Protein AF-A0A7C9DZI0-F1 (afdb_monomer_lite)

Secondary structure (DSSP, 8-state):
-HHHHHHHHHHHHHHHHHHHTT--SHHHHHHHHTTTS-GGGHHHHHHHHHHHHHHHHHTT-SPTT--HHHHHHTSTHHHHHHHHHHHHHHHHHHHHHHHTSHHHHHHHHHHHHHHHHHHHH-

Organism: Opuntia streptacantha (NCBI:txid393608)

Radius of gyration: 23.63 Å; chains: 1; bounding box: 33×64×65 Å

InterPro domains:
  IPR036388 Winged helix-like DNA-binding domain superfamily [G3DSA:1.10.10.10] (1-72)
  IPR041516 LACTB2, winged helix domain [PF17778] (25-61)
  IPR050662 Secondary metabolite biosynthesis-associated thioesterase [PTHR23131] (1-91)

Sequence (122 aa):
LCGYVKNRRDRESSILKAIEEGRTTLFDIVATVYMNVDRGLWFAAASNVKLHVEHLAQQNRLPKGFSLEKFQRTCGVRFAIKCVWAYTDRWVSSKAFQIWSPKIVLPILVASCSIILYKKFA

Structure (mmCIF, N/CA/C/O backbone):
data_AF-A0A7C9DZI0-F1
#
_entry.id   AF-A0A7C9DZI0-F1
#
loop_
_atom_site.group_PDB
_atom_site.id
_atom_site.type_symbol
_atom_site.label_atom_id
_atom_site.label_alt_id
_atom_site.label_comp_id
_atom_site.label_asym_id
_atom_site.label_entity_id
_atom_site.label_seq_id
_atom_site.pdbx_PDB_ins_code
_atom_site.Cartn_x
_atom_site.Cartn_y
_atom_site.Cartn_z
_atom_site.occupancy
_atom_site.B_iso_or_equiv
_atom_site.auth_seq_id
_atom_site.auth_comp_id
_atom_site.auth_asym_id
_atom_site.auth_atom_id
_atom_site.pdbx_PDB_model_num
ATOM 1 N N . LEU A 1 1 ? 3.124 26.059 2.619 1.00 68.81 1 LEU A N 1
ATOM 2 C CA . LEU A 1 1 ? 2.624 25.064 3.604 1.00 68.81 1 LEU A CA 1
ATOM 3 C C . LEU A 1 1 ? 1.378 24.294 3.128 1.00 68.81 1 LEU A C 1
ATOM 5 O O . LEU A 1 1 ? 1.336 23.083 3.302 1.00 68.81 1 LEU A O 1
ATOM 9 N N . CYS A 1 2 ? 0.404 24.950 2.475 1.00 85.94 2 CYS A N 1
ATOM 10 C CA . CYS A 1 2 ? -0.846 24.322 2.003 1.00 85.94 2 CYS A CA 1
ATOM 11 C C . CYS A 1 2 ? -0.644 23.079 1.102 1.00 85.94 2 CYS A C 1
ATOM 13 O O . CYS A 1 2 ? -1.299 22.059 1.307 1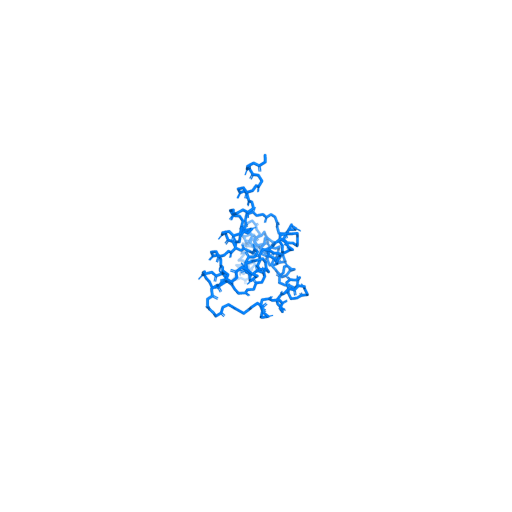.00 85.94 2 CYS A O 1
ATOM 15 N N . GLY A 1 3 ? 0.324 23.113 0.175 1.00 91.62 3 GLY A N 1
ATOM 16 C CA . GLY A 1 3 ? 0.581 21.999 -0.752 1.00 91.62 3 GLY A CA 1
ATOM 17 C C . GLY A 1 3 ? 1.010 20.690 -0.076 1.00 91.62 3 GLY A C 1
ATOM 18 O O . GLY A 1 3 ? 0.541 19.622 -0.454 1.00 91.62 3 GLY A O 1
ATOM 19 N N . TYR A 1 4 ? 1.836 20.756 0.975 1.00 90.62 4 TYR A N 1
ATOM 20 C CA . TYR A 1 4 ? 2.244 19.558 1.718 1.00 90.62 4 TYR A CA 1
ATOM 21 C C . TYR A 1 4 ? 1.060 18.911 2.446 1.00 90.62 4 TYR A C 1
ATOM 23 O O . TYR A 1 4 ? 0.868 17.696 2.375 1.00 90.62 4 TYR A O 1
ATOM 31 N N . VAL A 1 5 ? 0.245 19.730 3.120 1.00 93.38 5 VAL A N 1
ATOM 32 C CA . VAL A 1 5 ? -0.943 19.258 3.842 1.00 93.38 5 VAL A CA 1
ATOM 33 C C . VAL A 1 5 ? -1.941 18.628 2.872 1.00 93.38 5 VAL A C 1
ATOM 35 O O . VAL A 1 5 ? -2.465 17.554 3.165 1.00 93.38 5 VAL A O 1
ATOM 38 N N . LYS A 1 6 ? -2.150 19.248 1.703 1.00 94.38 6 LYS A N 1
ATOM 39 C CA . LYS A 1 6 ? -2.977 18.688 0.630 1.00 94.38 6 LYS A CA 1
ATOM 40 C C . LYS A 1 6 ? -2.452 17.322 0.176 1.00 94.38 6 LYS A C 1
ATOM 42 O O . LYS A 1 6 ? -3.171 16.341 0.305 1.00 94.38 6 LYS A O 1
ATOM 47 N N . ASN A 1 7 ? -1.172 17.221 -0.193 1.00 91.81 7 ASN A N 1
ATOM 48 C CA . ASN A 1 7 ? -0.566 15.945 -0.595 1.00 91.81 7 ASN A CA 1
ATOM 49 C C . ASN A 1 7 ? -0.697 14.851 0.475 1.00 91.81 7 ASN A C 1
ATOM 51 O O . ASN A 1 7 ? -0.907 13.685 0.146 1.00 91.81 7 ASN A O 1
ATOM 55 N N . ARG A 1 8 ? -0.559 15.195 1.764 1.00 93.81 8 ARG A N 1
ATOM 56 C CA . ARG A 1 8 ? -0.749 14.233 2.859 1.00 93.81 8 ARG A CA 1
ATOM 57 C C . ARG A 1 8 ? -2.192 13.717 2.907 1.00 93.81 8 ARG A C 1
ATOM 59 O O . ARG A 1 8 ? -2.385 12.514 3.060 1.00 93.81 8 ARG A O 1
ATOM 66 N N . ARG A 1 9 ? -3.181 14.609 2.787 1.00 94.94 9 ARG A N 1
ATOM 67 C CA . ARG A 1 9 ? -4.609 14.250 2.789 1.00 94.94 9 ARG A CA 1
ATOM 68 C C . ARG A 1 9 ? -4.977 13.402 1.575 1.00 94.94 9 ARG A C 1
ATOM 70 O O . ARG A 1 9 ? -5.649 12.390 1.741 1.00 94.94 9 ARG A O 1
ATOM 77 N N . ASP A 1 10 ? -4.472 13.755 0.397 1.00 95.50 10 ASP A N 1
ATOM 78 C CA . ASP A 1 10 ? -4.733 13.024 -0.847 1.00 95.50 10 ASP A CA 1
ATOM 79 C C . ASP A 1 10 ? -4.180 11.588 -0.780 1.00 95.50 10 ASP A C 1
ATOM 81 O O . ASP A 1 10 ? -4.853 10.631 -1.175 1.00 95.50 10 ASP A O 1
ATOM 85 N N . ARG A 1 11 ? -2.983 11.405 -0.198 1.00 95.75 11 ARG A N 1
ATOM 86 C CA . ARG A 1 11 ? -2.415 10.068 0.059 1.00 95.75 11 ARG A CA 1
ATOM 87 C C . ARG A 1 11 ? -3.275 9.249 1.009 1.00 95.75 11 ARG A C 1
ATOM 89 O O . ARG A 1 11 ? -3.572 8.094 0.722 1.00 95.75 11 ARG A O 1
ATOM 96 N N . GLU A 1 12 ? -3.675 9.838 2.131 1.00 97.12 12 GLU A N 1
ATOM 97 C CA . GLU A 1 12 ? -4.495 9.147 3.124 1.00 97.12 12 GLU A CA 1
ATOM 98 C C . GLU A 1 12 ? -5.867 8.759 2.552 1.00 97.12 12 GLU A C 1
ATOM 100 O O . GLU A 1 12 ? -6.330 7.643 2.774 1.00 97.12 12 GLU A O 1
ATOM 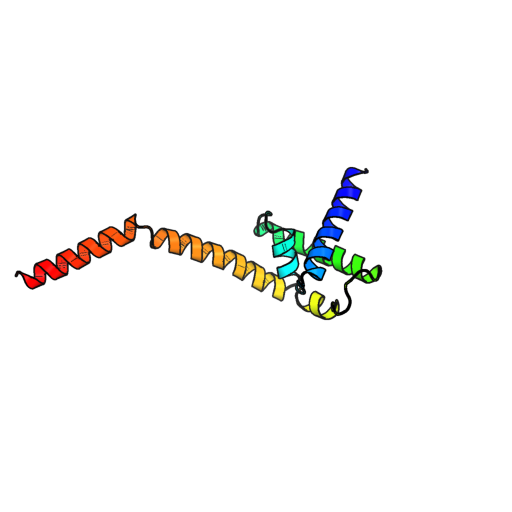105 N N . SER A 1 13 ? -6.468 9.628 1.733 1.00 97.94 13 SER A N 1
ATOM 106 C CA . SER A 1 13 ? -7.702 9.329 1.000 1.00 97.94 13 SER A CA 1
ATOM 107 C C . SER A 1 13 ? -7.520 8.190 -0.005 1.00 97.94 13 SER A C 1
ATOM 109 O O . SER A 1 13 ? -8.394 7.335 -0.107 1.00 97.94 13 SER A O 1
ATOM 111 N N . SER A 1 14 ? -6.392 8.144 -0.718 1.00 98.25 14 SER A N 1
ATOM 112 C CA . SER A 1 14 ? -6.095 7.070 -1.677 1.00 98.25 14 SER A CA 1
ATOM 113 C C . SER A 1 14 ? -5.908 5.717 -0.981 1.00 98.25 14 SER A C 1
ATOM 115 O O . SER A 1 14 ? -6.380 4.694 -1.471 1.00 98.25 14 SER A O 1
ATOM 117 N N . ILE A 1 15 ? -5.258 5.712 0.187 1.00 98.56 15 ILE A N 1
ATOM 118 C CA . ILE A 1 15 ? -5.094 4.517 1.027 1.00 98.56 15 ILE A CA 1
ATOM 119 C C . ILE A 1 15 ? -6.445 4.037 1.553 1.00 98.56 15 ILE A C 1
ATOM 121 O O . ILE A 1 15 ? -6.744 2.849 1.452 1.00 98.56 15 ILE A O 1
ATOM 125 N N . LEU A 1 16 ? -7.262 4.948 2.090 1.00 98.50 16 LEU A N 1
ATOM 126 C CA . LEU A 1 16 ? -8.588 4.605 2.595 1.00 98.50 16 LEU A CA 1
ATOM 127 C C . LEU A 1 16 ? -9.458 4.001 1.488 1.00 98.50 16 LEU A C 1
ATOM 129 O O . LEU A 1 16 ? -10.029 2.934 1.689 1.00 98.50 16 LEU A O 1
ATOM 133 N N . LYS A 1 17 ? -9.458 4.612 0.299 1.00 98.50 17 LYS A N 1
ATOM 134 C CA . LYS A 1 17 ? -10.180 4.098 -0.868 1.00 98.50 17 LYS A CA 1
ATOM 135 C C . LYS A 1 17 ? -9.733 2.684 -1.250 1.00 98.50 17 LYS A C 1
ATOM 137 O O . LYS A 1 17 ? -10.571 1.820 -1.471 1.00 98.50 17 LYS A O 1
ATOM 142 N N . ALA A 1 18 ? -8.427 2.410 -1.277 1.00 98.50 18 ALA A N 1
ATOM 143 C CA . ALA A 1 18 ? -7.932 1.061 -1.559 1.00 98.50 18 ALA A CA 1
ATOM 144 C C . ALA A 1 18 ? -8.436 0.034 -0.524 1.00 98.50 18 ALA A C 1
ATOM 146 O O . ALA A 1 18 ? -8.761 -1.098 -0.874 1.00 98.50 18 ALA A O 1
ATOM 147 N N . ILE A 1 19 ? -8.533 0.420 0.750 1.00 98.50 19 ILE A N 1
ATOM 148 C CA . ILE A 1 19 ? -9.078 -0.445 1.804 1.00 98.50 19 ILE A CA 1
ATOM 149 C C . ILE A 1 19 ? -10.583 -0.672 1.614 1.00 98.50 19 ILE A C 1
ATOM 151 O O . ILE A 1 19 ? -11.045 -1.804 1.755 1.00 98.50 19 ILE A O 1
ATOM 155 N N . GLU A 1 20 ? -11.339 0.371 1.267 1.00 98.12 20 GLU A N 1
ATOM 156 C CA . GLU A 1 20 ? -12.772 0.285 0.944 1.00 98.12 20 GLU A CA 1
ATOM 157 C C . GLU A 1 20 ? -13.036 -0.629 -0.264 1.00 98.12 20 GLU A C 1
ATOM 159 O O . GLU A 1 20 ? -14.006 -1.381 -0.268 1.00 98.12 20 GLU A O 1
ATOM 164 N N . GLU A 1 21 ? -12.125 -0.650 -1.240 1.00 97.94 21 GLU A N 1
ATOM 165 C CA . GLU A 1 21 ? -12.126 -1.576 -2.383 1.00 97.94 21 GLU A CA 1
ATOM 166 C C . GLU A 1 21 ? -11.673 -3.008 -2.018 1.00 97.94 21 GLU A C 1
ATOM 168 O O . GLU A 1 21 ? -11.517 -3.868 -2.888 1.00 97.94 21 GLU A O 1
ATOM 173 N N . GLY A 1 22 ? -11.457 -3.293 -0.731 1.00 97.44 22 GLY A N 1
ATOM 174 C CA . GLY A 1 22 ? -11.183 -4.633 -0.216 1.00 97.44 22 GLY A CA 1
ATOM 175 C C . GLY A 1 22 ? -9.703 -5.006 -0.136 1.00 97.44 22 GLY A C 1
ATOM 176 O O . GLY A 1 22 ? -9.380 -6.171 0.102 1.00 97.44 22 GLY A O 1
ATOM 177 N N . ARG A 1 23 ? -8.768 -4.063 -0.313 1.00 98.38 23 ARG A N 1
ATOM 178 C CA . ARG A 1 23 ? -7.336 -4.342 -0.117 1.00 98.38 23 ARG A CA 1
ATOM 179 C C . ARG A 1 23 ? -7.023 -4.429 1.376 1.00 98.38 23 ARG A C 1
ATOM 181 O O . ARG A 1 23 ? -7.129 -3.451 2.108 1.00 98.38 23 ARG A O 1
ATOM 188 N N . THR A 1 24 ? -6.602 -5.607 1.836 1.00 97.56 24 THR A N 1
ATOM 189 C CA . THR A 1 24 ? -6.369 -5.867 3.271 1.00 97.56 24 THR A CA 1
ATOM 190 C C . THR A 1 24 ? -4.902 -6.045 3.652 1.00 97.56 24 THR A C 1
ATOM 192 O O . THR A 1 24 ? -4.590 -6.146 4.838 1.00 97.56 24 THR A O 1
ATOM 195 N N . THR A 1 25 ? -3.989 -6.130 2.680 1.00 98.38 25 THR A N 1
ATOM 196 C CA . THR A 1 25 ? -2.558 -6.365 2.932 1.00 98.38 25 THR A CA 1
ATOM 197 C C . THR A 1 25 ? -1.717 -5.141 2.581 1.00 98.38 25 THR A C 1
ATOM 199 O O . THR A 1 25 ? -2.082 -4.354 1.708 1.00 98.38 25 THR A O 1
ATOM 202 N N . 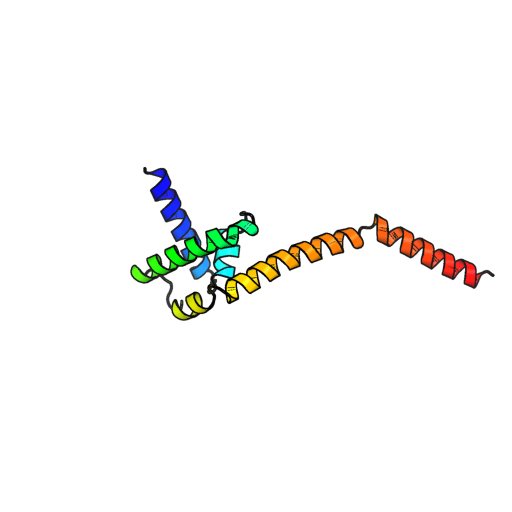LEU A 1 26 ? -0.557 -4.989 3.231 1.00 98.50 26 LEU A N 1
ATOM 203 C CA . LEU A 1 26 ? 0.377 -3.901 2.926 1.00 98.50 26 LEU A CA 1
ATOM 204 C C . LEU A 1 26 ? 0.828 -3.931 1.465 1.00 98.50 26 LEU A C 1
ATOM 206 O O . LEU A 1 26 ? 0.911 -2.886 0.827 1.00 98.50 26 LEU A O 1
ATOM 210 N N . PHE A 1 27 ? 1.087 -5.127 0.934 1.00 98.12 27 PHE A N 1
ATOM 211 C CA . PHE A 1 27 ? 1.493 -5.297 -0.455 1.00 98.12 27 PHE A CA 1
ATOM 212 C C . PHE A 1 27 ? 0.401 -4.829 -1.416 1.00 98.12 27 PHE A C 1
ATOM 214 O O . PHE A 1 27 ? 0.686 -4.024 -2.295 1.00 98.12 27 PHE A O 1
ATOM 221 N N . ASP A 1 28 ? -0.843 -5.270 -1.220 1.00 98.00 28 ASP A N 1
ATOM 222 C CA . ASP A 1 28 ? -1.939 -4.933 -2.131 1.00 98.00 28 ASP A CA 1
ATOM 223 C C . ASP A 1 28 ? -2.254 -3.433 -2.119 1.00 98.00 28 ASP A C 1
ATOM 225 O O . ASP A 1 28 ? -2.513 -2.837 -3.166 1.00 98.00 28 ASP A O 1
ATOM 229 N N . ILE A 1 29 ? -2.189 -2.800 -0.942 1.00 98.56 29 ILE A N 1
ATOM 230 C CA . ILE A 1 29 ? -2.398 -1.356 -0.811 1.00 98.56 29 ILE A CA 1
ATOM 231 C C . ILE A 1 29 ? -1.253 -0.588 -1.482 1.00 98.56 29 ILE A C 1
ATOM 233 O O . ILE A 1 29 ? -1.521 0.325 -2.258 1.00 98.56 29 ILE A O 1
ATOM 237 N N . VAL A 1 30 ? 0.013 -0.961 -1.250 1.00 98.31 30 VAL A N 1
ATOM 238 C CA . VAL A 1 30 ? 1.162 -0.320 -1.918 1.00 98.31 30 VAL A CA 1
ATOM 239 C C . VAL A 1 30 ? 1.080 -0.499 -3.432 1.00 98.31 30 VAL A C 1
ATOM 241 O O . VAL A 1 30 ? 1.203 0.480 -4.162 1.00 98.31 30 VAL A O 1
ATOM 244 N N . ALA A 1 31 ? 0.809 -1.715 -3.906 1.00 97.00 31 ALA A N 1
ATOM 245 C CA . ALA A 1 31 ? 0.694 -2.016 -5.327 1.00 97.00 31 ALA A CA 1
ATOM 246 C C . ALA A 1 31 ? -0.441 -1.237 -6.007 1.00 97.00 31 ALA A C 1
ATOM 248 O O . ALA A 1 31 ? -0.319 -0.914 -7.184 1.00 97.00 31 ALA A O 1
ATOM 249 N N . THR A 1 32 ? -1.508 -0.911 -5.271 1.00 97.88 32 THR A N 1
ATOM 250 C CA . THR A 1 32 ? -2.637 -0.112 -5.771 1.00 97.88 32 THR A CA 1
ATOM 251 C C . THR A 1 32 ? -2.318 1.386 -5.745 1.00 97.88 32 THR A C 1
ATOM 253 O O . THR A 1 32 ? -2.377 2.057 -6.772 1.00 97.88 32 THR A O 1
ATOM 256 N N . VAL A 1 33 ? -1.938 1.926 -4.583 1.00 97.88 33 VAL A N 1
ATOM 257 C CA . VAL A 1 33 ? -1.734 3.374 -4.375 1.00 97.88 33 VAL A CA 1
ATOM 258 C C . VAL A 1 33 ? -0.490 3.887 -5.107 1.00 97.88 33 VAL A C 1
ATOM 260 O O . VAL A 1 33 ? -0.473 5.014 -5.597 1.00 97.88 33 VAL A O 1
ATOM 263 N N . TYR A 1 34 ? 0.548 3.058 -5.211 1.00 96.31 34 TYR A N 1
ATOM 264 C CA . TYR A 1 34 ? 1.839 3.401 -5.805 1.00 96.31 34 TYR A CA 1
ATOM 265 C C . TYR A 1 34 ? 2.115 2.617 -7.099 1.00 96.31 34 TYR A C 1
ATOM 267 O O . TYR A 1 34 ? 3.273 2.406 -7.455 1.00 96.31 34 TYR A O 1
ATOM 275 N N . MET A 1 35 ? 1.071 2.215 -7.840 1.00 94.69 35 MET A N 1
ATOM 276 C CA . MET A 1 35 ? 1.207 1.419 -9.075 1.00 94.69 35 MET A CA 1
ATOM 277 C C . MET A 1 35 ? 2.143 2.040 -10.126 1.00 94.69 35 MET A C 1
ATOM 279 O O . MET A 1 35 ? 2.837 1.320 -10.840 1.00 94.69 35 MET A O 1
ATOM 283 N N . ASN A 1 36 ? 2.181 3.374 -10.194 1.00 94.25 36 ASN A N 1
ATOM 284 C CA . ASN A 1 36 ? 2.987 4.137 -11.153 1.00 94.25 36 ASN A CA 1
ATOM 285 C C . ASN A 1 36 ? 4.376 4.514 -10.614 1.00 94.25 36 ASN A C 1
ATOM 287 O O . ASN A 1 36 ? 5.140 5.186 -11.301 1.00 94.25 36 ASN A O 1
ATOM 291 N N . VAL A 1 37 ? 4.702 4.122 -9.381 1.00 93.38 37 VAL A N 1
ATOM 292 C CA . VAL A 1 37 ? 6.016 4.353 -8.778 1.00 93.38 37 VAL A CA 1
ATOM 293 C C . VAL A 1 37 ? 6.892 3.129 -8.996 1.00 93.38 37 VAL A C 1
ATOM 295 O O . VAL A 1 37 ? 6.419 1.992 -8.938 1.00 93.38 37 VAL A O 1
ATOM 298 N N . ASP A 1 38 ? 8.183 3.372 -9.226 1.00 92.00 38 ASP A N 1
ATOM 299 C CA . ASP A 1 38 ? 9.168 2.308 -9.366 1.00 92.00 38 ASP A CA 1
ATOM 300 C C . ASP A 1 38 ? 9.116 1.327 -8.182 1.00 92.00 38 ASP A C 1
ATOM 302 O O . ASP A 1 38 ? 9.070 1.726 -7.013 1.00 92.00 38 ASP A O 1
ATOM 306 N N . ARG A 1 39 ? 9.132 0.024 -8.491 1.00 91.06 39 ARG A N 1
ATOM 307 C CA . ARG A 1 39 ? 8.996 -1.039 -7.482 1.00 91.06 39 ARG A CA 1
ATOM 308 C C . ARG A 1 39 ? 10.161 -1.059 -6.492 1.00 91.06 39 ARG A C 1
ATOM 310 O O . ARG A 1 39 ? 9.966 -1.480 -5.356 1.00 91.06 39 ARG A O 1
ATOM 317 N N . GLY A 1 40 ? 11.340 -0.565 -6.874 1.00 89.56 40 GLY A N 1
ATOM 318 C CA . GLY A 1 40 ? 12.473 -0.392 -5.965 1.00 89.56 40 GLY A CA 1
ATOM 319 C C . GLY A 1 40 ? 12.180 0.592 -4.829 1.00 89.56 40 GLY A C 1
ATOM 320 O O . GLY A 1 40 ? 12.720 0.450 -3.734 1.00 89.56 40 GLY A O 1
ATOM 321 N N . LEU A 1 41 ? 11.253 1.533 -5.035 1.00 93.94 41 LEU A N 1
ATOM 322 C CA . LEU A 1 41 ? 10.829 2.506 -4.024 1.00 93.94 41 LEU A CA 1
ATOM 323 C C . LEU A 1 41 ? 9.654 2.017 -3.162 1.00 93.94 41 LEU A C 1
ATOM 325 O O . LEU A 1 41 ? 9.254 2.701 -2.215 1.00 93.94 41 LEU A O 1
ATOM 329 N N . TRP A 1 42 ? 9.100 0.830 -3.434 1.00 95.50 42 TRP A N 1
ATOM 330 C CA . TRP A 1 42 ? 7.931 0.327 -2.708 1.00 95.50 42 TRP A CA 1
ATOM 331 C C . TRP A 1 42 ? 8.208 0.060 -1.231 1.00 95.50 42 TRP A C 1
ATOM 333 O O . TRP A 1 42 ? 7.292 0.176 -0.424 1.00 95.50 42 TRP A O 1
ATOM 343 N N . PHE A 1 43 ? 9.453 -0.215 -0.838 1.00 93.44 43 PHE A N 1
ATOM 344 C CA . PHE A 1 43 ? 9.813 -0.314 0.579 1.00 93.44 43 PHE A CA 1
ATOM 345 C C . PHE A 1 43 ? 9.621 1.014 1.325 1.00 93.44 43 PHE A C 1
ATOM 347 O O . PHE A 1 43 ? 9.066 1.026 2.423 1.00 93.44 43 PHE A O 1
ATOM 354 N N . ALA A 1 44 ? 9.998 2.144 0.719 1.00 94.19 44 ALA A N 1
ATOM 355 C CA . ALA A 1 44 ? 9.759 3.463 1.303 1.00 94.19 44 ALA A CA 1
ATOM 356 C C . ALA A 1 44 ? 8.260 3.810 1.311 1.00 94.19 44 ALA A C 1
ATOM 358 O O . ALA A 1 44 ? 7.736 4.339 2.297 1.00 94.19 44 ALA A O 1
ATOM 359 N N . ALA A 1 45 ? 7.547 3.463 0.235 1.00 96.62 45 ALA A N 1
ATOM 360 C CA . ALA A 1 45 ? 6.098 3.625 0.154 1.00 96.62 45 ALA A CA 1
ATOM 361 C C . ALA A 1 45 ? 5.362 2.795 1.221 1.00 96.62 45 ALA A C 1
ATOM 363 O O . ALA A 1 45 ? 4.408 3.275 1.828 1.00 96.62 45 ALA A O 1
ATOM 364 N N . ALA A 1 46 ? 5.840 1.588 1.519 1.00 97.50 46 ALA A N 1
ATOM 365 C CA . ALA A 1 46 ? 5.252 0.700 2.514 1.00 97.50 46 ALA A CA 1
ATOM 366 C C . ALA A 1 46 ? 5.277 1.296 3.925 1.00 97.50 46 ALA A C 1
ATOM 368 O O . ALA A 1 46 ? 4.262 1.264 4.621 1.00 97.50 46 ALA A O 1
ATOM 369 N N . SER A 1 47 ? 6.393 1.908 4.330 1.00 96.12 47 SER A N 1
ATOM 370 C CA . SER A 1 47 ? 6.473 2.625 5.609 1.00 96.12 47 SER A CA 1
ATOM 371 C C . SER A 1 47 ? 5.476 3.785 5.679 1.00 96.12 47 SER A C 1
ATOM 373 O O . SER A 1 47 ? 4.830 3.981 6.707 1.00 96.12 47 SER A O 1
ATOM 375 N N . ASN A 1 48 ? 5.290 4.511 4.570 1.00 95.69 48 ASN A N 1
ATOM 376 C CA . ASN A 1 48 ? 4.291 5.579 4.479 1.00 95.69 48 ASN A CA 1
ATOM 377 C C . ASN A 1 48 ? 2.863 5.034 4.612 1.00 95.69 48 ASN A C 1
ATOM 379 O O . ASN A 1 48 ? 2.076 5.565 5.393 1.00 95.69 48 ASN A O 1
ATOM 383 N N . VAL A 1 49 ? 2.530 3.963 3.886 1.00 98.31 49 VAL A N 1
ATOM 384 C CA . VAL A 1 49 ? 1.208 3.326 3.961 1.00 98.31 49 VAL A CA 1
ATOM 385 C C . VAL A 1 49 ? 0.927 2.845 5.377 1.00 98.31 49 VAL A C 1
ATOM 387 O O . VAL A 1 49 ? -0.125 3.168 5.919 1.00 98.31 49 VAL A O 1
ATOM 390 N N . LYS A 1 50 ? 1.871 2.134 6.005 1.00 98.12 50 LYS A N 1
ATOM 391 C CA . LYS A 1 50 ? 1.719 1.651 7.382 1.00 98.12 50 LYS A CA 1
ATOM 392 C C . LYS A 1 50 ? 1.392 2.797 8.345 1.00 98.12 50 LYS A C 1
ATOM 394 O O . LYS A 1 50 ? 0.408 2.697 9.072 1.00 98.12 50 LYS A O 1
ATOM 399 N N . LEU A 1 51 ? 2.160 3.889 8.293 1.00 97.62 51 LEU A N 1
ATOM 400 C CA . LEU A 1 51 ? 1.941 5.072 9.131 1.00 97.62 51 LEU A CA 1
ATOM 401 C C . LEU A 1 51 ? 0.531 5.655 8.938 1.00 97.62 51 LEU A C 1
ATOM 403 O O . LEU A 1 51 ? -0.154 5.981 9.905 1.00 97.62 51 LEU A O 1
ATOM 407 N N . HIS A 1 52 ? 0.080 5.781 7.690 1.00 98.06 52 HIS A N 1
ATOM 408 C CA . HIS A 1 52 ? -1.240 6.329 7.384 1.00 98.06 52 HIS A CA 1
ATOM 409 C C . HIS A 1 52 ? -2.387 5.399 7.795 1.00 98.06 52 HIS A C 1
ATOM 411 O O . HIS A 1 52 ? -3.409 5.884 8.271 1.00 98.06 52 HIS A O 1
ATOM 417 N N . VAL A 1 53 ? -2.225 4.081 7.663 1.00 98.38 53 VAL A N 1
ATOM 418 C CA . VAL A 1 53 ? -3.223 3.109 8.136 1.00 98.38 53 VAL A CA 1
ATOM 419 C C . VAL A 1 53 ? -3.338 3.144 9.661 1.00 98.38 53 VAL A C 1
ATOM 421 O O . VAL A 1 53 ? -4.449 3.149 10.185 1.00 98.38 53 VAL A O 1
ATOM 424 N N . GLU A 1 54 ? -2.217 3.233 10.380 1.00 97.88 54 GLU A N 1
ATOM 425 C CA . GLU A 1 54 ? -2.218 3.389 11.842 1.00 97.88 54 GLU A CA 1
ATOM 426 C C . GLU A 1 54 ? -2.877 4.710 12.267 1.00 97.88 54 GLU A C 1
ATOM 428 O O . GLU A 1 54 ? -3.698 4.723 13.183 1.00 97.88 54 GLU A O 1
ATOM 433 N N . HIS A 1 55 ? -2.603 5.806 11.554 1.00 97.56 55 HIS A N 1
ATOM 434 C CA . HIS A 1 55 ? -3.260 7.094 11.787 1.00 97.56 55 HIS A CA 1
ATOM 435 C C . HIS A 1 55 ? -4.781 7.027 11.550 1.00 97.56 55 HIS A C 1
ATOM 437 O O . HIS A 1 55 ? -5.557 7.509 12.373 1.00 97.56 55 HIS A O 1
ATOM 443 N N . LEU A 1 56 ? -5.230 6.378 10.470 1.00 97.88 56 LEU A N 1
ATOM 444 C CA . LEU A 1 56 ? -6.654 6.152 10.199 1.00 97.88 56 LEU A CA 1
ATOM 445 C C . LEU A 1 56 ? -7.320 5.285 11.277 1.00 97.88 56 LEU A C 1
ATOM 447 O O . LEU A 1 56 ? -8.470 5.540 11.640 1.00 97.88 56 LEU A O 1
ATOM 451 N N . ALA A 1 57 ? -6.603 4.289 11.809 1.00 97.69 57 ALA A N 1
ATOM 452 C CA . ALA A 1 57 ? -7.081 3.459 12.911 1.00 97.69 57 ALA A CA 1
ATOM 453 C C . ALA A 1 57 ? -7.301 4.284 14.183 1.00 97.69 57 ALA A C 1
ATOM 455 O O . ALA A 1 57 ? -8.363 4.194 14.791 1.00 97.69 57 ALA A O 1
ATOM 456 N N . GLN A 1 58 ? -6.331 5.131 14.546 1.00 97.75 58 GLN A N 1
ATOM 457 C CA . GLN A 1 58 ? -6.431 6.032 15.700 1.00 97.75 58 GLN A CA 1
ATOM 458 C C . GLN A 1 58 ? -7.622 6.992 15.585 1.00 97.75 58 GLN A C 1
ATOM 460 O O . GLN A 1 58 ? -8.244 7.335 16.586 1.00 97.75 58 GLN A O 1
ATOM 465 N N . GLN A 1 59 ? -7.966 7.401 14.363 1.00 97.06 59 GLN A N 1
ATOM 466 C CA . GLN A 1 59 ? -9.118 8.258 14.086 1.00 97.06 59 GLN A CA 1
ATOM 467 C C . GLN A 1 59 ? -10.453 7.500 13.984 1.00 97.06 59 GLN A C 1
ATOM 469 O O . GLN A 1 59 ? -11.476 8.133 13.737 1.00 97.06 59 GLN A O 1
ATOM 474 N N . ASN A 1 60 ? -10.470 6.170 14.144 1.00 96.81 60 ASN A N 1
ATOM 475 C CA . ASN A 1 60 ? -11.645 5.317 13.915 1.00 96.81 60 ASN A CA 1
ATOM 476 C C . ASN A 1 60 ? -12.257 5.475 12.508 1.00 96.81 60 ASN A C 1
ATOM 478 O O . ASN A 1 60 ? -13.472 5.407 12.331 1.00 96.81 60 ASN A O 1
ATOM 482 N N . ARG A 1 61 ? -11.414 5.697 11.492 1.00 97.19 61 ARG A N 1
ATOM 483 C CA . ARG A 1 61 ? -11.838 5.920 10.097 1.00 97.19 61 ARG A CA 1
ATOM 484 C C . ARG A 1 61 ? -11.674 4.700 9.197 1.00 97.19 61 ARG A C 1
ATOM 486 O O . ARG A 1 61 ? -11.972 4.781 8.011 1.00 97.19 61 ARG A O 1
ATOM 493 N N . LEU A 1 62 ? -11.179 3.586 9.730 1.00 97.81 62 LEU A N 1
ATOM 494 C CA . LEU A 1 62 ? -11.064 2.348 8.965 1.00 97.81 62 LEU A CA 1
ATOM 495 C C . LEU A 1 62 ? -12.452 1.711 8.760 1.00 97.81 62 LEU A C 1
ATOM 497 O O . LEU A 1 62 ? -13.266 1.732 9.687 1.00 97.81 62 LEU A O 1
ATOM 501 N N . PRO A 1 63 ? -12.734 1.120 7.582 1.00 97.19 63 PRO A N 1
ATOM 502 C CA . PRO A 1 63 ? -14.010 0.464 7.319 1.00 97.19 63 PRO A CA 1
ATOM 503 C C . PRO A 1 63 ? -14.314 -0.670 8.303 1.00 97.19 63 PRO A C 1
ATOM 505 O O . PRO A 1 63 ? -13.415 -1.371 8.782 1.00 97.19 63 PRO A O 1
ATOM 508 N N . LYS A 1 64 ? -15.606 -0.902 8.564 1.00 95.44 64 LYS A N 1
ATOM 509 C CA . LYS A 1 64 ? -16.053 -2.028 9.395 1.00 95.44 64 LYS A CA 1
ATOM 510 C C . LYS A 1 64 ? -15.562 -3.346 8.790 1.00 95.44 64 LYS A C 1
ATOM 512 O O . LYS A 1 64 ? -15.743 -3.594 7.604 1.00 95.44 64 LYS A O 1
ATOM 517 N N . GLY A 1 65 ? -14.951 -4.191 9.617 1.00 94.06 65 GLY A N 1
ATOM 518 C CA . GLY A 1 65 ? -14.395 -5.479 9.191 1.00 94.06 65 GLY A CA 1
ATOM 519 C C . GLY A 1 65 ? -12.930 -5.430 8.751 1.00 94.06 65 GLY A C 1
ATOM 520 O O . GLY A 1 65 ? -12.299 -6.484 8.652 1.00 94.06 65 GLY A O 1
ATOM 521 N N . PHE A 1 66 ? -12.340 -4.243 8.571 1.00 97.50 66 PHE A N 1
ATOM 522 C CA . PHE A 1 66 ? -10.894 -4.144 8.416 1.00 97.50 66 PHE A CA 1
ATOM 523 C C . PHE A 1 66 ? -10.201 -4.470 9.745 1.00 97.50 66 PHE A C 1
ATOM 525 O O . PHE A 1 66 ? -10.462 -3.853 10.776 1.00 97.50 66 PHE A O 1
ATOM 532 N N . SER A 1 67 ? -9.293 -5.445 9.726 1.00 97.56 67 SER A N 1
ATOM 533 C CA . SER A 1 67 ? -8.527 -5.850 10.905 1.00 97.56 67 SER A CA 1
ATOM 534 C C . SER A 1 67 ? -7.111 -5.291 10.825 1.00 97.56 67 SER A C 1
ATOM 536 O O . SER A 1 67 ? -6.291 -5.765 10.034 1.00 97.56 67 SER A O 1
ATOM 538 N N . LEU A 1 68 ? -6.814 -4.313 11.687 1.00 97.62 68 LEU A N 1
ATOM 539 C CA . LEU A 1 68 ? -5.476 -3.726 11.795 1.00 97.62 68 LEU A CA 1
ATOM 540 C C . LEU A 1 68 ? -4.422 -4.785 12.151 1.00 97.62 68 LEU A C 1
ATOM 542 O O . LEU A 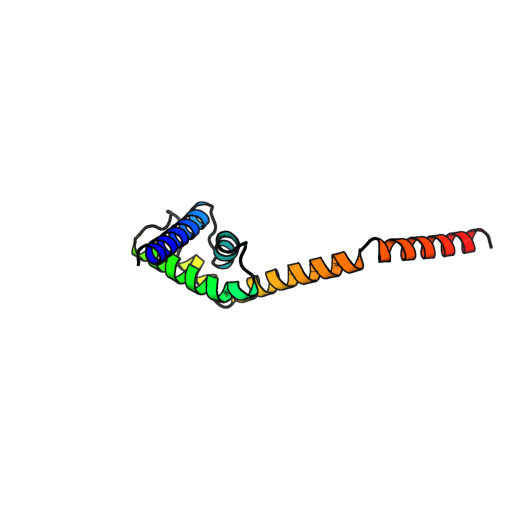1 68 ? -3.333 -4.785 11.589 1.00 97.62 68 LEU A O 1
ATOM 546 N N . GLU A 1 69 ? -4.769 -5.734 13.019 1.00 97.94 69 GLU A N 1
ATOM 547 C CA . GLU A 1 69 ? -3.900 -6.848 13.403 1.00 97.94 69 GLU A CA 1
ATOM 548 C C . GLU A 1 69 ? -3.545 -7.739 12.199 1.00 97.94 69 GLU A C 1
ATOM 550 O O . GLU A 1 69 ? -2.374 -8.054 11.969 1.00 97.94 69 GLU A O 1
ATOM 555 N N . LYS A 1 70 ? -4.540 -8.127 11.381 1.00 97.69 70 LYS A N 1
ATOM 556 C CA . LYS A 1 70 ? -4.291 -8.900 10.153 1.00 97.69 70 LYS A CA 1
ATOM 557 C C . LYS A 1 70 ? -3.421 -8.112 9.179 1.00 97.69 70 LYS A C 1
ATOM 559 O O . LYS A 1 70 ? -2.481 -8.686 8.633 1.00 97.69 70 LYS A O 1
ATOM 564 N N . PHE A 1 71 ? -3.685 -6.817 9.005 1.00 98.19 71 PHE A N 1
ATOM 565 C CA . PHE A 1 71 ? -2.863 -5.935 8.178 1.00 98.19 71 PHE A CA 1
ATOM 566 C C . PHE A 1 71 ? -1.407 -5.891 8.669 1.00 98.19 71 PHE A C 1
ATOM 568 O O . PHE A 1 71 ? -0.493 -6.157 7.888 1.00 98.19 71 PHE A O 1
ATOM 575 N N . GLN A 1 72 ? -1.178 -5.661 9.965 1.00 97.56 72 GLN A N 1
ATOM 576 C CA . GLN A 1 72 ? 0.159 -5.600 10.565 1.00 97.56 72 GLN A CA 1
ATOM 577 C C . GLN A 1 72 ? 0.944 -6.906 10.391 1.00 97.56 72 GLN A C 1
ATOM 579 O O . GLN A 1 72 ? 2.148 -6.864 10.134 1.00 97.56 72 GLN A O 1
ATOM 584 N N . ARG A 1 73 ? 0.275 -8.067 10.429 1.00 97.69 73 ARG A N 1
ATOM 585 C CA . ARG A 1 73 ? 0.908 -9.364 10.124 1.00 97.69 73 ARG A CA 1
ATOM 586 C C . ARG A 1 73 ? 1.413 -9.480 8.684 1.00 97.69 73 ARG A C 1
ATOM 588 O O . ARG A 1 73 ? 2.260 -10.329 8.421 1.00 97.69 73 ARG A O 1
ATOM 595 N N . THR A 1 74 ? 0.902 -8.680 7.747 1.00 97.75 74 THR A N 1
ATOM 596 C CA . THR A 1 74 ? 1.371 -8.670 6.348 1.00 97.75 74 THR A CA 1
ATOM 597 C C . THR A 1 74 ? 2.589 -7.776 6.114 1.00 97.75 74 THR A C 1
ATOM 599 O O . THR A 1 74 ? 3.196 -7.848 5.047 1.00 97.75 74 THR A O 1
ATOM 602 N N . CYS A 1 75 ? 2.978 -6.973 7.106 1.00 95.56 75 CYS A N 1
ATOM 603 C CA . CYS A 1 75 ? 4.161 -6.121 7.060 1.00 95.56 75 CYS A CA 1
ATOM 604 C C . CYS A 1 75 ? 5.473 -6.930 7.158 1.00 95.56 75 CYS A C 1
ATOM 606 O O . CYS A 1 75 ? 5.483 -8.145 7.374 1.00 95.56 75 CYS A O 1
ATOM 608 N N . GLY A 1 76 ? 6.610 -6.237 7.022 1.00 94.81 76 GLY A N 1
ATOM 609 C CA . GLY A 1 76 ? 7.938 -6.810 7.259 1.00 94.81 76 GLY A CA 1
ATOM 610 C C . GLY A 1 76 ? 8.295 -7.908 6.258 1.00 94.81 76 GLY A C 1
ATOM 611 O O . GLY A 1 76 ? 8.291 -7.677 5.051 1.00 94.81 76 GLY A O 1
ATOM 612 N N . VAL A 1 77 ? 8.594 -9.110 6.759 1.00 95.06 77 VAL A N 1
ATOM 613 C CA . VAL A 1 77 ? 9.081 -10.235 5.941 1.00 95.06 77 VAL A CA 1
ATOM 614 C C . VAL A 1 77 ? 8.056 -10.674 4.892 1.00 95.06 77 VAL A C 1
ATOM 616 O O . VAL A 1 77 ? 8.428 -10.918 3.748 1.00 95.06 77 VAL A O 1
ATOM 619 N N . ARG A 1 78 ? 6.757 -10.729 5.229 1.00 95.00 78 ARG A N 1
ATOM 620 C CA . ARG A 1 78 ? 5.719 -11.138 4.262 1.00 95.00 78 ARG A CA 1
ATOM 621 C C . ARG A 1 78 ? 5.618 -10.160 3.095 1.00 95.00 78 ARG A C 1
ATOM 623 O O . ARG A 1 78 ? 5.528 -10.586 1.945 1.00 95.00 78 ARG A O 1
ATOM 630 N N . PHE A 1 79 ? 5.683 -8.865 3.393 1.00 95.44 79 PHE A N 1
ATOM 631 C CA . PHE A 1 79 ? 5.754 -7.820 2.379 1.00 95.44 79 PHE A CA 1
ATOM 632 C C . PHE A 1 79 ? 7.022 -7.956 1.531 1.00 95.44 79 PHE A C 1
ATOM 634 O O . PHE A 1 79 ? 6.931 -7.954 0.308 1.00 95.44 79 PHE A O 1
ATOM 641 N N . ALA A 1 80 ? 8.187 -8.143 2.161 1.00 95.00 80 ALA A N 1
ATOM 642 C CA . ALA A 1 80 ? 9.455 -8.294 1.452 1.00 95.00 80 ALA A CA 1
ATOM 643 C C . ALA A 1 80 ? 9.427 -9.474 0.468 1.00 95.00 80 ALA A C 1
ATOM 645 O O . ALA A 1 80 ? 9.778 -9.299 -0.695 1.00 95.00 80 ALA A O 1
ATOM 646 N N . ILE A 1 81 ? 8.923 -10.638 0.894 1.00 95.00 81 ILE A N 1
ATOM 647 C CA . ILE A 1 81 ? 8.764 -11.818 0.029 1.00 95.00 81 ILE A CA 1
ATOM 648 C C . ILE A 1 81 ? 7.869 -11.494 -1.175 1.00 95.00 81 ILE A C 1
ATOM 650 O O . ILE A 1 81 ? 8.229 -11.801 -2.310 1.00 95.00 81 ILE A O 1
ATOM 654 N N . LYS A 1 82 ? 6.720 -10.841 -0.952 1.00 94.81 82 LYS A N 1
ATOM 655 C CA . LYS A 1 82 ? 5.800 -10.457 -2.035 1.00 94.81 82 LYS A CA 1
ATOM 656 C C . 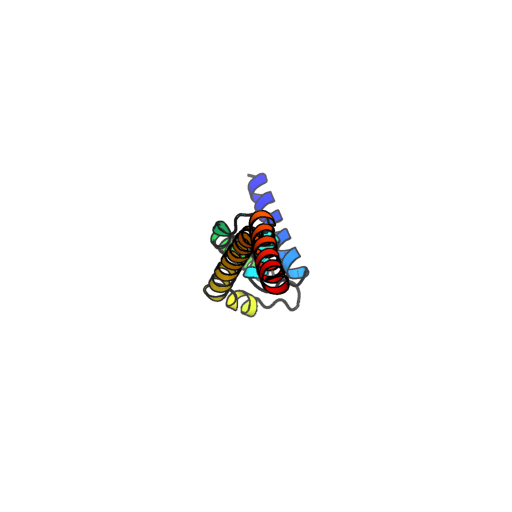LYS A 1 82 ? 6.418 -9.436 -2.995 1.00 94.81 82 LYS A C 1
ATOM 658 O O . LYS A 1 82 ? 6.230 -9.563 -4.200 1.00 94.81 82 LYS A O 1
ATOM 663 N N . CYS A 1 83 ? 7.187 -8.474 -2.492 1.00 92.19 83 CYS A N 1
ATOM 664 C CA . CYS A 1 83 ? 7.908 -7.505 -3.317 1.00 92.19 83 CYS A CA 1
ATOM 665 C C . CYS A 1 83 ? 8.999 -8.157 -4.165 1.00 92.19 83 CYS A C 1
ATOM 667 O O . CYS A 1 83 ? 9.079 -7.867 -5.356 1.00 92.19 83 CYS A O 1
ATOM 669 N N . VAL A 1 84 ? 9.794 -9.061 -3.584 1.00 91.75 84 VAL A N 1
ATOM 670 C CA . VAL A 1 84 ? 10.800 -9.832 -4.329 1.00 91.75 84 VAL A CA 1
ATOM 671 C C . VAL A 1 84 ? 10.124 -10.640 -5.429 1.00 91.75 84 VAL A C 1
ATOM 673 O O . VAL A 1 84 ? 10.530 -10.537 -6.581 1.00 91.75 84 VAL A O 1
ATOM 676 N N . TRP A 1 85 ? 9.044 -11.358 -5.104 1.00 90.81 85 TRP A N 1
ATOM 677 C CA . TRP A 1 85 ? 8.279 -12.123 -6.088 1.00 90.81 85 TRP A CA 1
ATOM 678 C C . TRP A 1 85 ? 7.723 -11.244 -7.213 1.00 90.81 85 TRP A C 1
ATOM 680 O O . TRP A 1 85 ? 7.853 -11.567 -8.387 1.00 90.81 85 TRP A O 1
ATOM 690 N N . ALA A 1 86 ? 7.131 -10.096 -6.879 1.00 87.19 86 ALA A N 1
ATOM 691 C CA . ALA A 1 86 ? 6.609 -9.170 -7.878 1.00 87.19 86 ALA A CA 1
ATOM 692 C C . ALA A 1 86 ? 7.723 -8.576 -8.754 1.00 87.19 86 ALA A C 1
ATOM 694 O O . ALA A 1 86 ? 7.512 -8.316 -9.939 1.00 87.19 86 ALA A O 1
ATOM 695 N N . TYR A 1 87 ? 8.907 -8.333 -8.195 1.00 84.38 87 TYR A N 1
ATOM 696 C CA . TYR A 1 87 ? 10.057 -7.852 -8.954 1.00 84.38 87 TYR A CA 1
ATOM 697 C C . TYR A 1 87 ? 10.573 -8.922 -9.927 1.00 84.38 87 TYR A C 1
ATOM 699 O O . TYR A 1 87 ? 10.779 -8.628 -11.107 1.00 84.38 87 TYR A O 1
ATOM 707 N N . THR A 1 88 ? 10.720 -10.167 -9.462 1.00 84.25 88 THR A N 1
ATOM 708 C CA . THR A 1 88 ? 11.223 -11.275 -10.282 1.00 84.25 88 THR A CA 1
ATOM 709 C C . THR A 1 88 ? 10.228 -11.721 -11.345 1.00 84.25 88 THR A C 1
ATOM 711 O O . THR A 1 88 ? 10.654 -11.980 -12.463 1.00 84.25 88 THR A O 1
ATOM 714 N N . ASP A 1 89 ? 8.923 -11.740 -11.069 1.00 77.38 89 ASP A N 1
ATOM 715 C CA . ASP A 1 89 ? 7.887 -12.103 -12.049 1.00 77.38 89 ASP A CA 1
ATOM 716 C C . ASP A 1 89 ? 7.940 -11.203 -13.299 1.00 77.38 89 ASP A C 1
ATOM 718 O O . ASP A 1 89 ? 7.940 -11.677 -14.437 1.00 77.38 89 ASP A O 1
ATOM 722 N N . ARG A 1 90 ? 8.140 -9.891 -13.106 1.00 68.25 90 ARG A N 1
ATOM 723 C CA . ARG A 1 90 ? 8.324 -8.942 -14.217 1.00 68.25 90 ARG A CA 1
ATOM 724 C C . ARG A 1 90 ? 9.608 -9.203 -15.003 1.00 68.25 90 ARG A C 1
ATOM 726 O O . ARG A 1 90 ? 9.623 -9.028 -16.219 1.00 68.25 90 ARG A O 1
ATOM 733 N N . TRP A 1 91 ? 10.680 -9.585 -14.313 1.00 65.38 91 TRP A N 1
ATOM 734 C CA . TRP A 1 91 ? 11.974 -9.877 -14.929 1.00 65.38 91 TRP A CA 1
ATOM 735 C C . TRP A 1 91 ? 11.964 -11.194 -15.714 1.00 65.38 91 TRP A C 1
ATOM 737 O O . TRP A 1 91 ? 12.467 -11.250 -16.834 1.00 65.38 91 TRP A O 1
ATOM 747 N N . VAL A 1 92 ? 11.345 -12.242 -15.166 1.00 67.88 92 VAL A N 1
ATOM 748 C CA . VAL A 1 92 ? 11.160 -13.523 -15.858 1.00 67.88 92 VAL A CA 1
ATOM 749 C C . VAL A 1 92 ? 10.264 -13.328 -17.075 1.00 67.88 92 VAL A C 1
ATOM 751 O O . VAL A 1 92 ? 10.630 -13.760 -18.164 1.00 67.88 92 VAL A O 1
ATOM 754 N N . SER A 1 93 ? 9.144 -12.615 -16.928 1.00 67.31 93 SER A N 1
ATOM 755 C CA . SER A 1 93 ? 8.235 -12.304 -18.036 1.00 67.31 93 SER A CA 1
ATOM 756 C C . SER A 1 93 ? 8.935 -11.519 -19.154 1.00 67.31 93 SER A C 1
ATOM 758 O O . SER A 1 93 ? 8.821 -11.878 -20.327 1.00 67.31 93 SER A O 1
ATOM 760 N N . SER A 1 94 ? 9.744 -10.506 -18.816 1.00 64.12 94 SER A N 1
ATOM 761 C CA . SER A 1 94 ? 10.457 -9.707 -19.821 1.00 64.12 94 SER A CA 1
ATOM 762 C C . SER A 1 94 ? 11.541 -10.500 -20.556 1.00 64.12 94 SER A C 1
ATOM 764 O O . SER A 1 94 ? 11.653 -10.387 -21.779 1.00 64.12 94 SER A O 1
ATOM 766 N N . LYS A 1 95 ? 12.305 -11.349 -19.855 1.00 61.41 95 LYS A N 1
ATOM 767 C CA . LYS A 1 95 ? 13.312 -12.214 -20.488 1.00 61.41 95 LYS A CA 1
ATOM 768 C C . LYS A 1 95 ? 12.694 -13.348 -21.299 1.00 61.41 95 LYS A C 1
ATOM 770 O O . LYS A 1 95 ? 13.154 -13.606 -22.407 1.00 61.41 95 LYS A O 1
ATOM 775 N N . ALA A 1 96 ? 11.645 -13.996 -20.797 1.00 61.56 96 ALA A N 1
ATOM 776 C CA . ALA A 1 96 ? 10.925 -15.027 -21.539 1.00 61.56 96 ALA A CA 1
ATOM 777 C C . ALA A 1 96 ? 10.334 -14.460 -22.838 1.00 61.56 96 ALA A C 1
ATOM 779 O O . ALA A 1 96 ? 10.495 -15.071 -23.892 1.00 61.56 96 ALA A O 1
ATOM 780 N N . PHE A 1 97 ? 9.753 -13.256 -22.793 1.00 57.84 97 PHE A N 1
ATOM 781 C CA . PHE A 1 97 ? 9.256 -12.560 -23.981 1.00 57.84 97 PHE A CA 1
ATOM 782 C C . PHE A 1 97 ? 10.367 -12.236 -24.993 1.00 57.84 97 PHE A C 1
ATOM 784 O O . PHE A 1 97 ? 10.170 -12.386 -26.197 1.00 57.84 97 PHE A O 1
ATOM 791 N N . GLN A 1 98 ? 11.559 -11.843 -24.531 1.00 59.75 98 GLN A N 1
ATOM 792 C CA . GLN A 1 98 ? 12.708 -11.644 -25.422 1.00 59.75 98 GLN A CA 1
ATOM 793 C C . GLN A 1 98 ? 13.164 -12.951 -26.089 1.00 59.75 98 GLN A C 1
ATOM 795 O O . GLN A 1 98 ? 13.446 -12.959 -27.289 1.00 59.75 98 GLN A O 1
ATOM 800 N N . ILE A 1 99 ? 13.196 -14.055 -25.337 1.00 59.94 99 ILE A N 1
ATOM 801 C CA . ILE A 1 99 ? 13.586 -15.381 -25.841 1.00 59.94 99 ILE A CA 1
ATOM 802 C C . ILE A 1 99 ? 12.552 -15.923 -26.841 1.00 59.94 99 ILE A C 1
ATOM 804 O O . ILE A 1 99 ? 12.926 -16.486 -27.864 1.00 59.94 99 ILE A O 1
ATOM 808 N N . TRP A 1 100 ? 11.260 -15.700 -26.592 1.00 55.34 100 TRP A N 1
ATOM 809 C CA . TRP A 1 100 ? 10.156 -16.091 -27.480 1.00 55.34 100 TRP A CA 1
ATOM 810 C C . TRP A 1 100 ? 9.865 -15.077 -28.589 1.00 55.34 100 TRP A C 1
ATOM 812 O O . TRP A 1 100 ? 8.853 -15.180 -29.285 1.00 55.34 100 TRP A O 1
ATOM 822 N N . SER A 1 101 ? 10.741 -14.089 -28.783 1.00 59.88 101 SER A N 1
ATOM 823 C CA . SER A 1 101 ? 10.567 -13.136 -29.870 1.00 59.88 101 SER A CA 1
ATOM 824 C C . SER A 1 101 ? 10.550 -13.864 -31.226 1.00 59.88 101 SER A C 1
ATOM 826 O O . SER A 1 101 ? 11.284 -14.841 -31.424 1.00 59.88 101 SER A O 1
ATOM 828 N N . PRO A 1 102 ? 9.752 -13.392 -32.204 1.00 61.06 102 PRO A N 1
ATOM 829 C CA . PRO A 1 102 ? 9.634 -14.043 -33.511 1.00 61.06 102 PRO A CA 1
ATOM 830 C C . PRO A 1 102 ? 10.983 -14.177 -34.235 1.00 61.06 102 PRO A C 1
ATOM 832 O O . PRO A 1 102 ? 11.159 -15.082 -35.044 1.00 61.06 102 PRO A O 1
ATOM 835 N N . LYS A 1 103 ? 11.967 -13.335 -33.884 1.00 66.19 103 LYS A N 1
ATOM 836 C CA . LYS A 1 103 ? 13.348 -13.407 -34.380 1.00 66.19 103 LYS A CA 1
ATOM 837 C C . LYS A 1 103 ? 14.072 -14.706 -34.001 1.00 66.19 103 LYS A C 1
ATOM 839 O O . LYS A 1 103 ? 14.962 -15.112 -34.735 1.00 66.19 103 LYS A O 1
ATOM 844 N N . ILE A 1 104 ? 13.713 -15.338 -32.881 1.00 70.12 104 ILE A N 1
ATOM 845 C CA . ILE A 1 104 ? 14.324 -16.587 -32.395 1.00 70.12 104 ILE A CA 1
ATOM 846 C C . ILE A 1 104 ? 13.450 -17.794 -32.758 1.00 70.12 104 ILE A C 1
ATOM 848 O O . ILE A 1 104 ? 13.965 -18.820 -33.197 1.00 70.12 104 ILE A O 1
ATOM 852 N N . VAL A 1 105 ? 12.125 -17.671 -32.643 1.00 74.38 105 VAL A N 1
ATOM 853 C CA . VAL A 1 105 ? 11.189 -18.781 -32.906 1.00 74.38 105 VAL A CA 1
ATOM 854 C C . VAL A 1 105 ? 11.169 -19.182 -34.387 1.00 74.38 105 VAL A C 1
ATOM 856 O O . VAL A 1 105 ? 11.178 -20.371 -34.709 1.00 74.38 105 VAL A O 1
ATOM 859 N N . LEU A 1 106 ? 11.188 -18.206 -35.301 1.00 71.81 106 LEU A N 1
ATOM 860 C CA . LEU A 1 106 ? 11.113 -18.454 -36.741 1.00 71.81 106 LEU A CA 1
ATOM 861 C C . LEU A 1 106 ? 12.300 -19.279 -37.289 1.00 71.81 106 LEU A C 1
ATOM 863 O O . LEU A 1 106 ? 12.044 -20.281 -37.956 1.00 71.81 106 LEU A O 1
ATOM 867 N N . PRO A 1 107 ? 13.580 -18.954 -37.004 1.00 72.69 107 PRO A N 1
ATOM 868 C CA . PRO A 1 107 ? 14.698 -19.765 -37.491 1.00 72.69 107 PRO A CA 1
ATOM 869 C C . PRO A 1 107 ? 14.727 -21.186 -36.906 1.00 72.69 107 PRO A C 1
ATOM 871 O O . PRO A 1 107 ? 15.099 -22.114 -37.621 1.00 72.69 107 PRO A O 1
ATOM 874 N N . ILE A 1 108 ? 14.281 -21.398 -35.660 1.00 74.81 108 ILE A N 1
ATOM 875 C CA . ILE A 1 108 ? 14.186 -22.745 -35.061 1.00 74.81 108 ILE A CA 1
ATOM 876 C C . ILE A 1 108 ? 13.140 -23.598 -35.800 1.00 74.81 108 ILE A C 1
ATOM 878 O O . ILE A 1 108 ? 13.395 -24.762 -36.129 1.00 74.81 108 ILE A O 1
ATOM 882 N N . LEU A 1 109 ? 11.975 -23.024 -36.120 1.00 75.94 109 LEU A N 1
ATOM 883 C CA . LEU A 1 109 ? 10.933 -23.705 -36.898 1.00 75.94 109 LEU A CA 1
ATOM 884 C C . LEU A 1 109 ? 11.377 -24.003 -38.339 1.00 75.94 109 LEU A C 1
ATOM 886 O O . LEU A 1 109 ? 11.154 -25.105 -38.837 1.00 75.94 109 LEU A O 1
ATOM 890 N N . VAL A 1 110 ? 12.058 -23.062 -38.999 1.00 77.88 110 VAL A N 1
ATOM 891 C CA . VAL A 1 110 ? 12.576 -23.264 -40.364 1.00 77.88 110 VAL A CA 1
ATOM 892 C C . VAL A 1 110 ? 13.656 -24.347 -40.398 1.00 77.88 110 VAL A C 1
ATOM 894 O O . VAL A 1 110 ? 13.620 -25.214 -41.274 1.00 77.88 110 VAL A O 1
ATOM 897 N N . ALA A 1 111 ? 14.583 -24.355 -39.436 1.00 76.75 111 ALA A N 1
ATOM 898 C CA . ALA A 1 111 ? 15.632 -25.369 -39.353 1.00 76.75 111 ALA A CA 1
ATOM 899 C C . ALA A 1 111 ? 15.050 -26.766 -39.076 1.00 76.75 111 ALA A C 1
ATOM 901 O O . ALA A 1 111 ? 15.410 -27.734 -39.745 1.00 76.75 111 ALA A O 1
ATOM 902 N N . SER A 1 112 ? 14.102 -26.871 -38.140 1.00 75.00 112 SER A N 1
ATOM 903 C CA . SER A 1 112 ? 13.434 -28.142 -37.828 1.00 75.00 112 SER A CA 1
ATOM 904 C C . SER A 1 112 ? 12.600 -28.680 -38.999 1.00 75.00 112 SER A C 1
ATOM 906 O O . SER A 1 112 ? 12.720 -29.862 -39.318 1.00 75.00 112 SER A O 1
ATOM 908 N N . CYS A 1 113 ? 11.841 -27.836 -39.710 1.00 73.00 113 CYS A N 1
ATOM 909 C CA . CYS A 1 113 ? 11.150 -28.249 -40.941 1.00 73.00 113 CYS A CA 1
ATOM 910 C C . CYS A 1 113 ? 12.127 -28.691 -42.035 1.00 73.00 113 CYS A C 1
ATOM 912 O O . CYS A 1 113 ? 11.894 -29.710 -42.682 1.00 73.00 113 CYS A O 1
ATOM 914 N N . SER A 1 114 ? 13.236 -27.969 -42.218 1.00 72.62 114 SER A N 1
ATOM 915 C CA . SER A 1 114 ? 14.256 -28.310 -43.219 1.00 72.62 114 SER A CA 1
ATOM 916 C C . SER A 1 114 ? 14.875 -29.686 -42.959 1.00 72.62 114 SER A C 1
ATOM 918 O O . SER A 1 114 ? 15.012 -30.478 -43.886 1.00 72.62 114 SER A O 1
ATOM 920 N N . ILE A 1 115 ? 15.177 -30.019 -41.698 1.00 76.69 115 ILE A N 1
ATOM 921 C CA . ILE A 1 115 ? 15.712 -31.336 -41.311 1.00 76.69 115 ILE A CA 1
ATOM 922 C C . ILE A 1 115 ? 14.692 -32.455 -41.574 1.00 76.69 115 ILE A C 1
ATOM 924 O O . ILE A 1 115 ? 15.057 -33.525 -42.062 1.00 76.69 115 ILE A O 1
ATOM 928 N N . ILE A 1 116 ? 13.413 -32.219 -41.266 1.00 74.12 116 ILE A N 1
ATOM 929 C CA . ILE A 1 116 ? 12.340 -33.202 -41.481 1.00 74.12 116 ILE A CA 1
ATOM 930 C C . ILE A 1 116 ? 12.117 -33.449 -42.978 1.00 74.12 116 ILE A C 1
ATOM 932 O O . ILE A 1 116 ? 11.989 -34.600 -43.390 1.00 74.12 116 ILE A O 1
ATOM 936 N N . LEU A 1 117 ? 12.103 -32.393 -43.798 1.00 74.69 117 LEU A N 1
ATOM 937 C CA . LEU A 1 117 ? 11.977 -32.518 -45.251 1.00 74.69 117 LEU A CA 1
ATOM 938 C C . LEU A 1 117 ? 13.189 -33.236 -45.848 1.00 74.69 117 LEU A C 1
ATOM 940 O O . LEU A 1 117 ? 13.007 -34.170 -46.622 1.00 74.69 117 LEU A O 1
ATOM 944 N N . TYR A 1 118 ? 14.407 -32.886 -45.430 1.00 73.56 118 TYR A N 1
ATOM 945 C CA . TY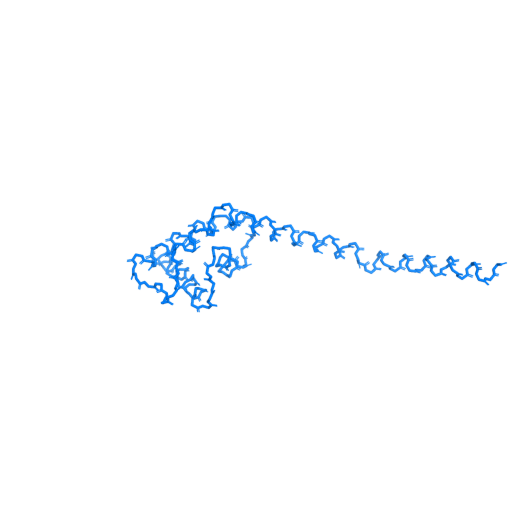R A 1 118 ? 15.621 -33.554 -45.903 1.00 73.56 118 TYR A CA 1
ATOM 946 C C . TYR A 1 118 ? 15.603 -35.060 -45.604 1.00 73.56 118 TYR A C 1
ATOM 948 O O . TYR A 1 118 ? 15.913 -35.861 -46.475 1.00 73.56 118 TYR A O 1
ATOM 956 N N . LYS A 1 119 ? 15.152 -35.470 -44.410 1.00 67.69 119 LYS A N 1
ATOM 957 C CA . LYS A 1 119 ? 14.989 -36.892 -44.054 1.00 67.69 119 LYS A CA 1
ATOM 958 C C . LYS A 1 119 ? 13.858 -37.616 -44.789 1.00 67.69 119 LYS A C 1
ATOM 960 O O . LYS A 1 119 ? 13.855 -38.839 -44.798 1.00 67.69 119 LYS A O 1
ATOM 965 N N . LYS A 1 120 ? 12.864 -36.902 -45.320 1.00 72.44 120 LYS A N 1
ATOM 966 C CA . LYS A 1 120 ? 11.718 -37.509 -46.017 1.00 72.44 120 LYS A CA 1
ATOM 967 C C . LYS A 1 120 ? 11.992 -37.745 -47.506 1.00 72.44 120 LYS A C 1
ATOM 969 O O . LYS A 1 120 ? 11.315 -38.570 -48.110 1.00 72.44 120 LYS A O 1
ATOM 974 N N . PHE A 1 121 ? 12.938 -37.006 -48.084 1.00 63.75 121 PHE A N 1
ATOM 975 C CA . PHE A 1 121 ? 13.261 -37.034 -49.514 1.00 63.75 121 PHE A CA 1
ATOM 976 C C . PHE A 1 121 ? 14.683 -37.541 -49.829 1.00 63.75 121 PHE A C 1
ATOM 978 O O . PHE A 1 121 ? 15.073 -37.516 -50.994 1.00 63.75 121 PHE A O 1
ATOM 985 N N . ALA A 1 122 ? 15.435 -37.988 -48.819 1.00 58.66 122 ALA A N 1
ATOM 986 C CA . ALA A 1 122 ? 16.697 -38.723 -48.952 1.00 58.66 122 ALA A CA 1
ATOM 987 C C . ALA A 1 122 ? 16.462 -40.214 -48.689 1.00 58.66 122 ALA A C 1
ATOM 989 O O . ALA A 1 122 ? 17.107 -41.032 -49.378 1.00 58.66 122 ALA A O 1
#

Foldseek 3Di:
DVVVVVVLVVLLVLLLVQVVVPDQELQSSLCRSVVVPDLVCSVVVSVSSLVSVVVCVVVVNHDPPRDNVSHVVCPDPVNVVVSVVVVVVVVCVVVVCVCPPCVNVVVVVVVVVVVVVVVVPD

pLDDT: mean 87.9, std 13.05, range [55.34, 98.56]